Protein AF-A0A6L4A900-F1 (afdb_monomer_lite)

Structure (mmCIF, N/CA/C/O backbone):
data_AF-A0A6L4A900-F1
#
_entry.id   AF-A0A6L4A900-F1
#
loop_
_atom_site.group_PDB
_atom_site.id
_atom_site.type_symbol
_atom_site.label_atom_id
_atom_site.label_alt_id
_atom_site.label_comp_id
_atom_site.label_asym_id
_atom_site.label_entity_id
_atom_site.label_seq_id
_atom_site.pdbx_PDB_ins_code
_atom_site.Cartn_x
_atom_site.Cartn_y
_atom_site.Cartn_z
_atom_site.occupancy
_atom_site.B_iso_or_equiv
_atom_site.auth_seq_id
_atom_site.auth_comp_id
_atom_site.auth_asym_id
_atom_site.auth_atom_id
_atom_site.pdbx_PDB_model_num
ATOM 1 N N . VAL A 1 1 ? -7.642 -9.211 21.412 1.00 86.50 1 VAL A N 1
ATOM 2 C CA . VAL A 1 1 ? -8.930 -9.879 21.714 1.00 86.50 1 VAL A CA 1
ATOM 3 C C . VAL A 1 1 ? -8.752 -11.015 22.707 1.00 86.50 1 VAL A C 1
ATOM 5 O O . VAL A 1 1 ? -9.202 -10.836 23.826 1.00 86.50 1 VAL A O 1
ATOM 8 N N . GLN A 1 2 ? -8.035 -12.098 22.374 1.00 93.69 2 GLN A N 1
ATOM 9 C CA . GLN A 1 2 ? -7.788 -13.218 23.304 1.00 93.69 2 GLN A CA 1
ATOM 10 C C . GLN A 1 2 ? -7.259 -12.772 24.680 1.00 93.69 2 GLN A C 1
ATOM 12 O O . GLN A 1 2 ? -7.803 -13.163 25.703 1.00 93.69 2 GLN A O 1
ATOM 17 N N . GLU A 1 3 ? -6.256 -11.893 24.697 1.00 95.25 3 GLU A N 1
ATOM 18 C CA . GLU A 1 3 ? -5.626 -11.411 25.937 1.00 95.25 3 GLU A CA 1
ATOM 19 C C . GLU A 1 3 ? -6.415 -10.297 26.655 1.00 95.25 3 GLU A C 1
ATOM 21 O O . GLU A 1 3 ? -5.934 -9.728 27.628 1.00 95.25 3 GLU A O 1
ATOM 26 N N . GLY A 1 4 ? -7.583 -9.884 26.143 1.00 93.62 4 GLY A N 1
ATOM 27 C CA . GLY A 1 4 ? -8.359 -8.773 26.718 1.00 93.62 4 GLY A CA 1
ATOM 28 C C . GLY A 1 4 ? -7.678 -7.394 26.666 1.00 93.62 4 GLY A C 1
ATOM 29 O O . GLY A 1 4 ? -8.205 -6.428 27.208 1.00 93.62 4 GLY A O 1
ATOM 30 N N . LEU A 1 5 ? -6.520 -7.273 26.007 1.00 95.50 5 LEU A N 1
ATOM 31 C CA . LEU A 1 5 ? -5.779 -6.016 25.897 1.00 95.50 5 LEU A CA 1
ATOM 32 C C . LEU A 1 5 ? -6.315 -5.135 24.761 1.00 95.50 5 LEU A C 1
ATOM 34 O O . LEU A 1 5 ? -6.411 -5.550 23.599 1.00 95.50 5 LEU A O 1
ATOM 38 N N . LYS A 1 6 ? -6.631 -3.884 25.102 1.00 96.44 6 LYS A N 1
ATOM 39 C CA . LYS A 1 6 ? -7.144 -2.886 24.165 1.00 96.44 6 LYS A CA 1
ATOM 40 C C . LYS A 1 6 ? -6.011 -2.281 23.336 1.00 96.44 6 LYS A C 1
ATOM 42 O O . LYS A 1 6 ? -5.096 -1.662 23.871 1.00 96.44 6 LYS A O 1
ATOM 47 N N . ILE A 1 7 ? -6.129 -2.406 22.017 1.00 97.38 7 ILE A N 1
ATOM 48 C CA . ILE A 1 7 ? -5.265 -1.756 21.024 1.00 97.38 7 ILE A CA 1
ATOM 49 C C . ILE A 1 7 ? -6.132 -1.095 19.955 1.00 97.38 7 ILE A C 1
ATOM 51 O O . ILE A 1 7 ? -7.256 -1.533 19.711 1.00 97.38 7 ILE A O 1
ATOM 55 N N . THR A 1 8 ? -5.600 -0.065 19.304 1.00 98.25 8 THR A N 1
ATOM 56 C CA . THR A 1 8 ? -6.218 0.561 18.130 1.00 98.25 8 THR A CA 1
ATOM 57 C C . THR A 1 8 ? -5.264 0.395 16.956 1.00 98.25 8 THR A C 1
ATOM 59 O O . THR A 1 8 ? -4.148 0.908 16.995 1.00 98.25 8 THR A O 1
ATOM 62 N N . VAL A 1 9 ? -5.690 -0.343 15.933 1.00 98.25 9 VAL A N 1
ATOM 63 C CA . VAL A 1 9 ? -4.916 -0.590 14.712 1.00 98.25 9 VAL A CA 1
ATOM 64 C C . VAL A 1 9 ? -5.456 0.296 13.600 1.00 98.25 9 VAL A C 1
ATOM 66 O O . VAL A 1 9 ? -6.668 0.398 13.419 1.00 98.25 9 VAL A O 1
ATOM 69 N N . ILE A 1 10 ? -4.557 0.922 12.846 1.00 98.38 10 ILE A N 1
ATOM 70 C CA . ILE A 1 10 ? -4.905 1.694 11.654 1.00 98.38 10 ILE A CA 1
ATOM 71 C C . ILE A 1 10 ? -4.413 0.914 10.442 1.00 98.38 10 ILE A C 1
ATOM 73 O O . ILE A 1 10 ? -3.216 0.655 10.313 1.00 98.38 10 ILE A O 1
ATOM 77 N N . VAL A 1 11 ? -5.337 0.532 9.567 1.00 97.81 11 VAL A N 1
ATOM 78 C CA . VAL A 1 11 ? -5.036 -0.160 8.314 1.00 97.81 11 VAL A CA 1
ATOM 79 C C . VAL A 1 11 ? -5.147 0.849 7.185 1.00 97.81 11 VAL A C 1
ATOM 81 O O . VAL A 1 11 ? -6.238 1.311 6.874 1.00 97.81 11 VAL A O 1
ATOM 84 N N . MET A 1 12 ? -4.019 1.185 6.567 1.00 96.19 12 MET A N 1
ATOM 85 C CA . MET A 1 12 ? -3.999 2.018 5.366 1.00 96.19 12 MET A CA 1
ATOM 86 C C . MET A 1 12 ? -4.305 1.136 4.153 1.00 96.19 12 MET A C 1
ATOM 88 O O . MET A 1 12 ? -3.439 0.378 3.711 1.00 96.19 12 MET A O 1
ATOM 92 N N . ASN A 1 13 ? -5.526 1.208 3.629 1.00 96.88 13 ASN A N 1
ATOM 93 C CA . ASN A 1 13 ? -5.911 0.467 2.437 1.00 96.88 13 ASN A CA 1
ATOM 94 C C . ASN A 1 13 ? -5.544 1.261 1.179 1.00 96.88 13 ASN A C 1
ATOM 96 O O . ASN A 1 13 ? -6.184 2.250 0.843 1.00 96.88 13 ASN A O 1
ATOM 100 N N . ASN A 1 14 ? -4.497 0.816 0.491 1.00 95.81 14 ASN A N 1
ATOM 101 C CA . ASN A 1 14 ? -4.013 1.380 -0.773 1.00 95.81 14 ASN A CA 1
ATOM 102 C C . ASN A 1 14 ? -4.081 0.364 -1.928 1.00 95.81 14 ASN A C 1
ATOM 104 O O . ASN A 1 14 ? -3.422 0.538 -2.957 1.00 95.81 14 ASN A O 1
ATOM 108 N N . HIS A 1 15 ? -4.843 -0.718 -1.737 1.00 96.69 15 HIS A N 1
ATOM 109 C CA . HIS A 1 15 ? -5.110 -1.757 -2.734 1.00 96.69 15 HIS A CA 1
ATOM 110 C C . HIS A 1 15 ? -3.882 -2.470 -3.316 1.00 96.69 15 HIS A C 1
ATOM 112 O O . HIS A 1 15 ? -3.907 -2.932 -4.460 1.00 96.69 15 HIS A O 1
ATOM 118 N N . GLY A 1 16 ? -2.787 -2.590 -2.565 1.00 95.75 16 GLY A N 1
ATOM 119 C CA . GLY A 1 16 ? -1.670 -3.413 -3.014 1.00 95.75 16 GLY A CA 1
ATOM 120 C C . GLY A 1 16 ? -0.366 -3.217 -2.263 1.00 95.75 16 GLY A C 1
ATOM 121 O O . GLY A 1 16 ? -0.255 -2.511 -1.266 1.00 95.75 16 GLY A O 1
ATOM 122 N N . PHE A 1 17 ? 0.685 -3.806 -2.812 1.00 96.00 17 PHE A N 1
ATOM 123 C CA . PHE A 1 17 ? 2.058 -3.621 -2.371 1.00 96.00 17 PHE A CA 1
ATOM 124 C C . PHE A 1 17 ? 2.639 -2.335 -2.972 1.00 96.00 17 PHE A C 1
ATOM 126 O O . PHE A 1 17 ? 3.633 -2.364 -3.696 1.00 96.00 17 PHE A O 1
ATOM 133 N N . GLN A 1 18 ? 2.021 -1.183 -2.688 1.00 95.69 18 GLN A N 1
ATOM 134 C CA . GLN A 1 18 ? 2.307 0.072 -3.402 1.00 95.69 18 GLN A CA 1
ATOM 135 C C . GLN A 1 18 ? 3.756 0.558 -3.265 1.00 95.69 18 GLN A C 1
ATOM 137 O O . GLN A 1 18 ? 4.300 1.164 -4.187 1.00 95.69 18 GLN A O 1
ATOM 142 N N . ILE A 1 19 ? 4.434 0.236 -2.160 1.00 93.19 19 ILE A N 1
ATOM 143 C CA . ILE A 1 19 ? 5.870 0.519 -2.013 1.00 93.19 19 ILE A CA 1
ATOM 144 C C . ILE A 1 19 ? 6.727 -0.310 -2.983 1.00 93.19 19 ILE A C 1
ATOM 146 O O . ILE A 1 19 ? 7.668 0.212 -3.583 1.00 93.19 19 ILE A O 1
ATOM 150 N N . ILE A 1 20 ? 6.363 -1.576 -3.197 1.00 95.12 20 ILE A N 1
ATOM 151 C CA . ILE A 1 20 ? 7.026 -2.466 -4.155 1.00 95.12 20 ILE A CA 1
ATOM 152 C C . ILE A 1 20 ? 6.667 -2.053 -5.580 1.00 95.12 20 ILE A C 1
ATOM 154 O O . ILE A 1 20 ? 7.552 -1.983 -6.430 1.00 95.12 20 ILE A O 1
ATOM 158 N N . ARG A 1 21 ? 5.406 -1.674 -5.832 1.00 95.75 21 ARG A N 1
ATOM 159 C CA . ARG A 1 21 ? 4.979 -1.097 -7.112 1.00 95.75 21 ARG A CA 1
ATOM 160 C C . ARG A 1 21 ? 5.804 0.139 -7.461 1.00 95.75 21 ARG A C 1
ATOM 162 O O . ARG A 1 21 ? 6.313 0.221 -8.572 1.00 95.75 21 ARG A O 1
ATOM 169 N N . ARG A 1 22 ? 5.979 1.083 -6.527 1.00 94.19 22 ARG A N 1
ATOM 170 C CA . ARG A 1 22 ? 6.787 2.296 -6.744 1.00 94.19 22 ARG A CA 1
ATOM 171 C C . ARG A 1 22 ? 8.213 1.950 -7.157 1.00 94.19 22 ARG A C 1
ATOM 173 O O . ARG A 1 22 ? 8.718 2.516 -8.123 1.00 94.19 22 ARG A O 1
ATOM 180 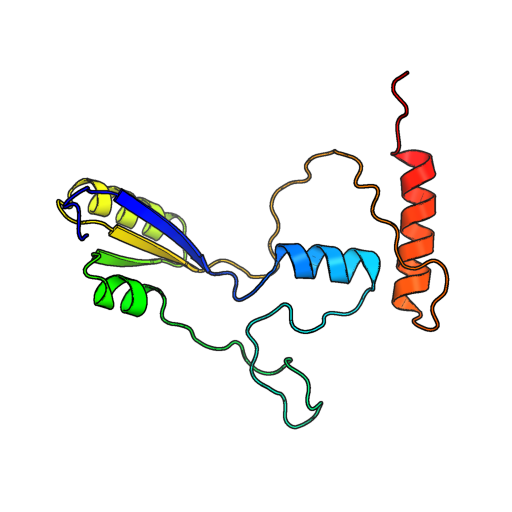N N . LEU A 1 23 ? 8.842 1.017 -6.441 1.00 93.62 23 LEU A N 1
ATOM 181 C CA . LEU A 1 23 ? 10.177 0.535 -6.782 1.00 93.62 23 LEU A CA 1
ATOM 182 C C . LEU A 1 23 ? 10.193 -0.095 -8.178 1.00 93.62 23 LEU A C 1
ATOM 184 O O . LEU A 1 23 ? 11.016 0.274 -9.006 1.00 93.62 23 LEU A O 1
ATOM 188 N N . GLN A 1 24 ? 9.269 -1.009 -8.463 1.00 94.75 24 GLN A N 1
ATOM 189 C CA . GLN A 1 24 ? 9.201 -1.708 -9.742 1.00 94.75 24 GLN A CA 1
ATOM 190 C C . GLN A 1 24 ? 8.999 -0.740 -10.913 1.00 94.75 24 GLN A C 1
ATOM 192 O O . GLN A 1 24 ? 9.710 -0.831 -11.911 1.00 94.75 24 GLN A O 1
ATOM 197 N N . MET A 1 25 ? 8.097 0.232 -10.777 1.00 94.19 25 MET A N 1
ATOM 198 C CA . MET A 1 25 ? 7.907 1.274 -11.783 1.00 94.19 25 MET A CA 1
ATOM 199 C C . MET A 1 25 ? 9.177 2.112 -11.966 1.00 94.19 25 MET A C 1
ATOM 201 O O . MET A 1 25 ? 9.546 2.399 -13.096 1.00 94.19 25 MET A O 1
ATOM 205 N N . GLY A 1 26 ? 9.890 2.439 -10.884 1.00 93.19 26 GLY A N 1
ATOM 206 C CA . GLY A 1 26 ? 11.136 3.209 -10.951 1.00 93.19 26 GLY A CA 1
ATOM 207 C C . GLY A 1 26 ? 12.356 2.441 -11.475 1.00 93.19 26 GLY A C 1
ATOM 208 O O . GLY A 1 26 ? 13.339 3.073 -11.851 1.00 93.19 26 GLY A O 1
ATOM 209 N N . ARG A 1 27 ? 12.341 1.098 -11.475 1.00 94.81 27 ARG A N 1
ATOM 210 C CA . ARG A 1 27 ? 13.493 0.270 -11.904 1.00 94.81 27 ARG A CA 1
ATOM 211 C C . ARG A 1 27 ? 13.263 -0.546 -13.161 1.00 94.81 27 ARG A C 1
ATOM 213 O O . ARG A 1 27 ? 14.224 -0.905 -13.825 1.00 94.81 27 ARG A O 1
ATOM 220 N N . VAL A 1 28 ? 12.016 -0.860 -13.472 1.00 94.06 28 VAL A N 1
ATOM 221 C CA . VAL A 1 28 ? 11.638 -1.710 -14.607 1.00 94.06 28 VAL A CA 1
ATOM 222 C C . VAL A 1 28 ? 10.736 -0.944 -15.574 1.00 94.06 28 VAL A C 1
ATOM 224 O O . VAL A 1 28 ? 10.778 -1.197 -16.774 1.00 94.06 28 VAL A O 1
ATOM 227 N N . GLY A 1 29 ? 9.950 0.015 -15.072 1.00 92.31 29 GLY A N 1
ATOM 228 C CA . GLY A 1 29 ? 9.018 0.819 -15.868 1.00 92.31 29 GLY A CA 1
ATOM 229 C C . GLY A 1 29 ? 7.667 0.156 -16.140 1.00 92.31 29 GLY A C 1
ATOM 230 O O . GLY A 1 29 ? 6.782 0.789 -16.707 1.00 92.31 29 GLY A O 1
ATOM 231 N N . VAL A 1 30 ? 7.473 -1.090 -15.701 1.00 89.56 30 VAL A N 1
ATOM 232 C CA . VAL A 1 30 ? 6.223 -1.840 -15.876 1.00 89.56 30 VAL A CA 1
ATOM 233 C C . VAL A 1 30 ? 5.781 -2.483 -14.566 1.00 89.56 30 VAL A C 1
ATOM 235 O O . VAL A 1 30 ? 6.591 -3.060 -13.843 1.00 89.56 30 VAL A O 1
ATOM 238 N N . SER A 1 31 ? 4.482 -2.406 -14.269 1.00 90.31 31 SER A N 1
ATOM 239 C CA . SER A 1 31 ? 3.892 -3.060 -13.097 1.00 90.31 31 SER A CA 1
ATOM 240 C C . SER A 1 31 ? 3.673 -4.552 -13.367 1.00 90.31 31 SER A C 1
ATOM 242 O O . SER A 1 31 ? 3.337 -4.960 -14.485 1.00 90.31 31 SER A O 1
ATOM 244 N N . PHE A 1 32 ? 3.840 -5.382 -12.338 1.00 91.25 32 PHE A N 1
ATOM 245 C CA . PHE A 1 32 ? 3.502 -6.801 -12.372 1.00 91.25 32 PHE A CA 1
ATOM 246 C C . PHE A 1 32 ? 3.081 -7.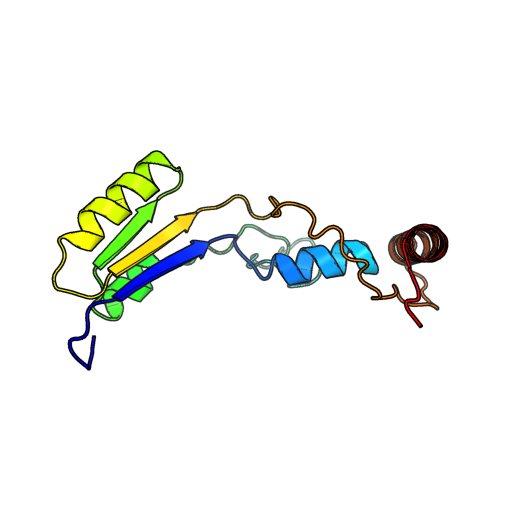290 -10.986 1.00 91.25 32 PHE A C 1
ATOM 248 O O . PHE A 1 32 ? 3.914 -7.405 -10.090 1.00 91.25 32 PHE A O 1
ATOM 255 N N . GLY A 1 33 ? 1.789 -7.590 -10.825 1.00 94.12 33 GLY A N 1
ATOM 256 C CA . GLY A 1 33 ? 1.256 -8.313 -9.663 1.00 94.12 33 GLY A CA 1
ATOM 257 C C . GLY A 1 33 ? 1.345 -7.591 -8.315 1.00 94.12 33 GLY A C 1
ATOM 258 O O . GLY A 1 33 ? 1.104 -8.215 -7.289 1.00 94.12 33 GLY A O 1
ATOM 259 N N . ASN A 1 34 ? 1.681 -6.299 -8.296 1.00 96.38 34 ASN A N 1
ATOM 260 C CA . ASN A 1 34 ? 1.831 -5.529 -7.056 1.00 96.38 34 ASN A CA 1
ATOM 261 C C . ASN A 1 34 ? 0.540 -4.850 -6.586 1.00 96.38 34 ASN A C 1
ATOM 263 O O . ASN A 1 34 ? 0.528 -4.222 -5.534 1.00 96.38 34 ASN A O 1
ATOM 267 N N . GLU A 1 35 ? -0.538 -4.956 -7.352 1.00 96.50 35 GLU A N 1
ATOM 268 C CA . GLU A 1 35 ? -1.830 -4.350 -7.045 1.00 96.50 35 GLU A CA 1
ATOM 269 C C . GLU A 1 35 ? -2.870 -5.463 -6.926 1.00 96.50 35 GLU A C 1
ATOM 271 O O . GLU A 1 35 ? -2.832 -6.434 -7.685 1.00 96.50 35 GLU A O 1
ATOM 276 N N . PHE A 1 36 ? -3.791 -5.337 -5.971 1.00 96.75 36 PHE A N 1
ATOM 277 C CA . PHE A 1 36 ? -4.859 -6.306 -5.735 1.00 96.75 36 PHE A CA 1
ATOM 278 C C . PHE A 1 36 ? -5.942 -6.136 -6.793 1.00 96.75 36 PHE A C 1
ATOM 280 O O . PHE A 1 36 ? -7.022 -5.625 -6.526 1.00 96.75 36 PHE A O 1
ATOM 287 N N . ARG A 1 37 ? -5.622 -6.512 -8.028 1.00 96.75 37 ARG A N 1
ATOM 288 C CA . ARG A 1 37 ? -6.492 -6.357 -9.189 1.00 96.75 37 ARG A CA 1
ATOM 289 C C . ARG A 1 37 ? -6.980 -7.709 -9.671 1.00 96.75 37 ARG A C 1
ATOM 291 O O . ARG A 1 37 ? -6.252 -8.703 -9.640 1.00 96.75 37 ARG A O 1
ATOM 298 N N . ALA A 1 38 ? -8.216 -7.729 -10.143 1.00 97.00 38 ALA A N 1
ATOM 299 C CA . ALA A 1 38 ? -8.782 -8.872 -10.824 1.00 97.00 38 ALA A CA 1
ATOM 300 C C . ALA A 1 38 ? -8.004 -9.172 -12.115 1.00 97.00 38 ALA A C 1
ATOM 302 O O . ALA A 1 38 ? -7.323 -8.318 -12.697 1.00 97.00 38 ALA A O 1
ATOM 303 N N . ARG A 1 39 ? -8.120 -10.416 -12.576 1.00 96.94 39 ARG A N 1
ATOM 304 C CA . ARG A 1 39 ? -7.601 -10.820 -13.879 1.00 96.94 39 ARG A CA 1
ATOM 305 C C . ARG A 1 39 ? -8.425 -10.148 -14.978 1.00 96.94 39 ARG A C 1
ATOM 307 O O . ARG A 1 39 ? -9.647 -10.194 -14.941 1.00 96.94 39 ARG A O 1
ATOM 314 N N . SER A 1 40 ? -7.747 -9.523 -15.932 1.00 96.19 40 SER A N 1
ATOM 315 C CA . SER A 1 40 ? -8.350 -8.997 -17.154 1.00 96.19 40 SER A CA 1
ATOM 316 C C . SER A 1 40 ? -8.443 -10.112 -18.189 1.00 96.19 40 SER A C 1
ATOM 318 O O . SER A 1 40 ? -7.423 -10.725 -18.508 1.00 96.19 40 SER A O 1
ATOM 320 N N . ASP A 1 41 ? -9.627 -10.347 -18.750 1.00 96.19 41 ASP A N 1
ATOM 321 C CA . ASP A 1 41 ? -9.814 -11.335 -19.821 1.00 96.19 41 ASP A CA 1
ATOM 322 C C . ASP A 1 41 ? -9.086 -10.931 -21.112 1.00 96.19 41 ASP A C 1
ATOM 324 O O . ASP A 1 41 ? -8.606 -11.785 -21.853 1.00 96.19 41 ASP A O 1
ATOM 328 N N . ALA A 1 42 ? -8.943 -9.625 -21.361 1.00 95.62 42 ALA A N 1
ATOM 329 C CA . ALA A 1 42 ? -8.304 -9.105 -22.568 1.00 95.62 42 ALA A CA 1
ATOM 330 C C . ALA A 1 42 ? -6.780 -9.298 -22.566 1.00 95.62 42 ALA A C 1
ATOM 332 O O . ALA A 1 42 ? -6.189 -9.570 -23.608 1.00 95.62 42 ALA A O 1
ATOM 333 N N . THR A 1 43 ? -6.133 -9.140 -21.406 1.00 93.44 43 THR A N 1
ATOM 334 C CA . THR A 1 43 ? -4.664 -9.216 -21.298 1.00 93.44 43 THR A CA 1
ATOM 335 C C . THR A 1 43 ? -4.179 -10.488 -20.608 1.00 93.44 43 THR A C 1
ATOM 337 O O . THR A 1 43 ? -2.992 -10.799 -20.669 1.00 93.44 43 THR A O 1
ATOM 340 N N . ASN A 1 44 ? -5.069 -11.228 -19.939 1.00 94.94 44 ASN A N 1
ATOM 341 C CA . ASN A 1 44 ? -4.740 -12.316 -19.017 1.00 94.94 44 ASN A CA 1
ATOM 342 C C . ASN A 1 44 ? -3.738 -11.895 -17.914 1.00 94.94 44 ASN A C 1
ATOM 344 O O . ASN A 1 44 ? -2.982 -12.713 -17.381 1.00 94.94 44 ASN A O 1
ATOM 348 N N . ARG A 1 45 ? -3.722 -10.605 -17.553 1.00 94.44 45 ARG A N 1
ATOM 349 C CA . ARG A 1 45 ? -2.891 -10.035 -16.479 1.00 94.44 45 ARG A CA 1
ATOM 350 C C . ARG A 1 45 ? -3.761 -9.531 -15.329 1.00 94.44 45 ARG A C 1
ATOM 352 O O . ARG A 1 45 ? -4.965 -9.342 -15.484 1.00 94.44 45 ARG A O 1
ATOM 359 N N . LEU A 1 46 ? -3.146 -9.310 -14.167 1.00 95.75 46 LEU A N 1
ATOM 360 C CA . LEU A 1 46 ? -3.790 -8.723 -12.981 1.00 95.75 46 LEU A CA 1
ATOM 361 C C . LEU A 1 46 ? -3.896 -7.196 -13.133 1.00 95.75 46 LEU A C 1
ATOM 363 O O . LEU A 1 46 ? -3.222 -6.435 -12.445 1.00 95.75 46 LEU A O 1
ATOM 367 N N . GLU A 1 47 ? -4.687 -6.766 -14.111 1.00 94.00 47 GLU A N 1
ATOM 368 C CA . GLU A 1 47 ? -4.847 -5.363 -14.521 1.00 94.00 47 GLU A CA 1
ATOM 369 C C . GLU A 1 47 ? -6.328 -4.952 -14.614 1.00 94.00 47 GLU A C 1
ATOM 371 O O . GLU A 1 47 ? -6.630 -3.850 -15.061 1.00 94.00 47 GLU A O 1
ATOM 376 N N . GLY A 1 48 ? -7.258 -5.819 -14.191 1.00 95.25 48 GLY A N 1
ATOM 377 C CA . GLY A 1 48 ? -8.696 -5.527 -14.131 1.00 95.25 48 GLY A CA 1
ATOM 378 C C . GLY A 1 48 ? -9.060 -4.563 -12.999 1.00 95.25 48 GLY A C 1
ATOM 379 O O . GLY A 1 48 ? -8.215 -3.818 -12.512 1.00 95.25 48 GLY A O 1
ATOM 380 N N . GLU A 1 49 ? -10.311 -4.564 -12.551 1.00 96.25 49 GLU A N 1
ATOM 381 C CA . GLU A 1 49 ? -10.736 -3.741 -11.408 1.00 96.25 49 GLU A CA 1
ATOM 382 C C . GLU A 1 49 ? -10.030 -4.141 -10.106 1.00 96.25 49 GLU A C 1
ATOM 384 O O . GLU A 1 49 ? -9.559 -5.274 -9.961 1.00 96.25 49 GLU A O 1
ATOM 389 N N . TYR A 1 50 ? -9.961 -3.221 -9.144 1.00 96.31 50 TYR A N 1
ATOM 390 C CA . TYR A 1 50 ? -9.474 -3.555 -7.808 1.00 96.31 50 TYR A CA 1
ATOM 391 C C . TYR A 1 50 ? -10.401 -4.564 -7.124 1.00 96.31 50 TYR A C 1
ATOM 393 O O . TYR A 1 50 ? -11.627 -4.463 -7.172 1.00 96.31 50 TYR A O 1
ATOM 401 N N . VAL A 1 51 ? -9.796 -5.552 -6.473 1.00 96.44 51 VAL A N 1
ATOM 402 C CA . VAL A 1 51 ? -10.499 -6.525 -5.647 1.00 96.44 51 VAL A CA 1
ATOM 403 C C . VAL A 1 51 ? -10.955 -5.817 -4.381 1.00 96.44 51 VAL A C 1
ATOM 405 O O . VAL A 1 51 ? -10.141 -5.305 -3.616 1.00 96.44 51 VAL A O 1
ATOM 408 N N . ASN A 1 52 ? -12.263 -5.820 -4.143 1.00 93.44 52 ASN A N 1
ATOM 409 C CA . ASN A 1 52 ? -12.826 -5.234 -2.939 1.00 93.44 52 ASN A CA 1
ATOM 410 C C . ASN A 1 52 ? -12.639 -6.187 -1.747 1.00 93.44 52 ASN A C 1
ATOM 412 O O . ASN A 1 52 ? -13.310 -7.217 -1.658 1.00 93.44 52 ASN A O 1
ATOM 416 N N . ILE A 1 53 ? -11.709 -5.852 -0.852 1.00 95.88 53 ILE A N 1
ATOM 417 C CA . ILE A 1 53 ? -11.448 -6.595 0.384 1.00 95.88 53 ILE A CA 1
ATOM 418 C C . ILE A 1 53 ? -12.014 -5.793 1.554 1.00 95.88 53 ILE A C 1
ATOM 420 O O . ILE A 1 53 ? -11.530 -4.709 1.871 1.00 95.88 53 ILE A O 1
ATOM 424 N N . ASP A 1 54 ? -13.012 -6.353 2.235 1.00 97.00 54 ASP A N 1
ATOM 425 C CA . ASP A 1 54 ? -13.617 -5.720 3.407 1.00 97.00 54 ASP A CA 1
ATOM 426 C C . ASP A 1 54 ? -12.791 -6.018 4.671 1.00 97.00 54 ASP A C 1
ATOM 428 O O . ASP A 1 54 ? -13.063 -6.942 5.444 1.00 97.00 54 ASP A O 1
ATOM 432 N N . PHE A 1 55 ? -11.722 -5.243 4.865 1.00 98.12 55 PHE A N 1
ATOM 433 C CA . PHE A 1 55 ? -10.851 -5.368 6.037 1.00 98.12 55 PHE A CA 1
ATOM 434 C C . PHE A 1 55 ? -11.574 -5.062 7.355 1.00 98.12 55 PHE A C 1
ATOM 436 O O . PHE A 1 55 ? -11.208 -5.618 8.391 1.00 98.12 55 PHE A O 1
ATOM 443 N N . ALA A 1 56 ? -12.606 -4.218 7.322 1.00 98.12 56 ALA A N 1
ATOM 444 C CA . ALA A 1 56 ? -13.422 -3.897 8.485 1.00 98.12 56 ALA A CA 1
ATOM 445 C C . ALA A 1 56 ? -14.220 -5.121 8.947 1.00 98.12 56 ALA A C 1
ATOM 447 O O . ALA A 1 56 ? -14.163 -5.466 10.126 1.00 98.12 56 ALA A O 1
ATOM 448 N N . LYS A 1 57 ? -14.870 -5.844 8.027 1.00 98.38 57 LYS A N 1
ATOM 449 C CA . LYS A 1 57 ? -15.539 -7.114 8.356 1.00 98.38 57 LYS A CA 1
ATOM 450 C C . LYS A 1 57 ? -14.568 -8.195 8.807 1.00 98.38 57 LYS A C 1
ATOM 452 O O . LYS A 1 57 ? -14.888 -8.958 9.716 1.00 98.38 57 LYS A O 1
ATOM 457 N N . ASN A 1 58 ? -13.370 -8.255 8.225 1.00 98.06 58 ASN A N 1
ATOM 458 C CA . ASN A 1 58 ? -12.340 -9.176 8.709 1.00 98.06 58 ASN A CA 1
ATOM 459 C C . ASN A 1 58 ? -11.976 -8.869 10.171 1.00 98.06 58 ASN A C 1
ATOM 461 O O . ASN A 1 58 ? -11.924 -9.784 10.992 1.00 98.06 58 ASN A 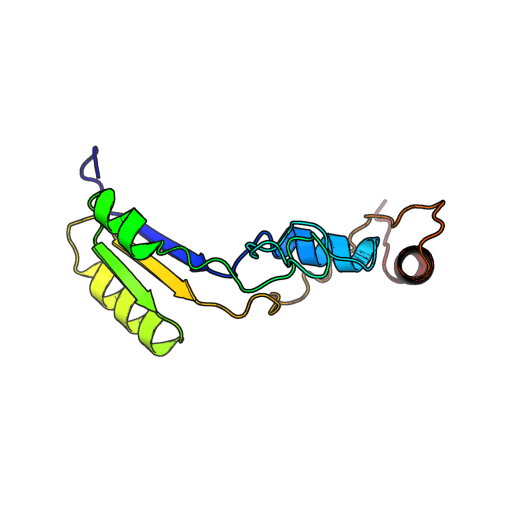O 1
ATOM 465 N N . ALA A 1 59 ? -11.790 -7.594 10.520 1.00 97.62 59 ALA A N 1
ATOM 466 C CA . ALA A 1 59 ? -11.531 -7.174 11.894 1.00 97.62 59 ALA A CA 1
ATOM 467 C C . ALA A 1 59 ? -12.709 -7.468 12.839 1.00 97.62 59 ALA A C 1
ATOM 469 O O . ALA A 1 59 ? -12.498 -7.960 13.949 1.00 97.62 59 ALA A O 1
ATOM 470 N N . GLU A 1 60 ? -13.940 -7.223 12.386 1.00 97.88 60 GLU A N 1
ATOM 471 C CA . GLU A 1 60 ? -15.163 -7.540 13.129 1.00 97.88 60 GLU A CA 1
ATOM 472 C C . GLU A 1 60 ? -15.261 -9.034 13.438 1.00 97.88 60 GLU A C 1
ATOM 474 O O . GLU A 1 60 ? -15.514 -9.416 14.579 1.00 97.88 60 GLU A O 1
ATOM 479 N N . SER A 1 61 ? -14.966 -9.891 12.455 1.00 97.88 61 SER A N 1
ATOM 480 C CA . SER A 1 61 ? -14.970 -11.347 12.639 1.00 97.88 61 SE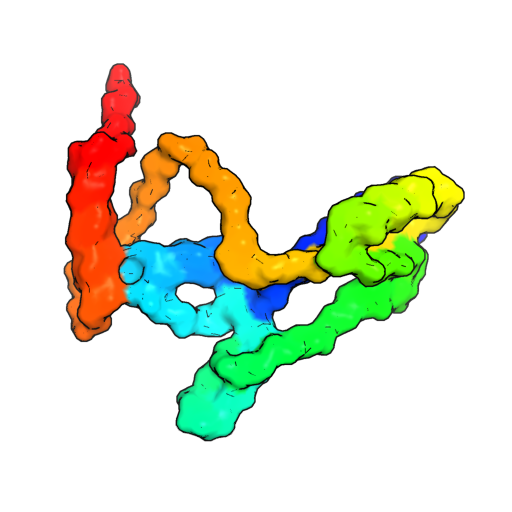R A CA 1
ATOM 481 C C . SER A 1 61 ? -13.972 -11.826 13.701 1.00 97.88 61 SER A C 1
ATOM 483 O O . SER A 1 61 ? -14.177 -12.867 14.321 1.00 97.88 61 SER A O 1
ATOM 485 N N . MET A 1 62 ? -12.910 -11.049 13.947 1.00 96.31 62 MET A N 1
ATOM 486 C CA . MET A 1 62 ? -11.920 -11.308 14.995 1.00 96.31 62 MET A CA 1
ATOM 487 C C . MET A 1 62 ? -12.317 -10.719 16.358 1.00 96.31 62 MET A C 1
ATOM 489 O O . MET A 1 62 ? -11.560 -10.867 17.317 1.00 96.31 62 MET A O 1
ATOM 493 N N . GLY A 1 63 ? -13.475 -10.059 16.464 1.00 96.25 63 GLY A N 1
ATOM 494 C CA . GLY A 1 63 ? -13.988 -9.445 17.691 1.00 96.25 63 GLY A CA 1
ATOM 495 C C . GLY A 1 63 ? -13.459 -8.036 17.968 1.00 96.25 63 GLY A C 1
ATOM 496 O O . GLY A 1 63 ? -13.450 -7.610 19.121 1.00 96.25 63 GLY A O 1
ATOM 497 N N . ALA A 1 64 ? -12.961 -7.325 16.951 1.00 97.88 64 ALA A N 1
ATOM 498 C CA . ALA A 1 64 ? -12.602 -5.913 17.073 1.00 97.88 64 ALA A CA 1
ATOM 499 C C . ALA A 1 64 ? -13.757 -5.009 16.626 1.00 97.88 64 ALA A C 1
ATOM 501 O O . ALA A 1 64 ? -14.532 -5.380 15.749 1.00 97.88 64 ALA A O 1
ATOM 502 N N . LYS A 1 65 ? -13.834 -3.787 17.164 1.00 98.19 65 LYS A N 1
ATOM 503 C CA . LYS A 1 65 ? -14.745 -2.762 16.641 1.00 98.19 65 LYS A CA 1
ATOM 504 C C . LYS A 1 65 ? -14.159 -2.138 15.366 1.00 98.19 65 LYS A C 1
ATOM 506 O O . LYS A 1 65 ? -13.048 -1.599 15.443 1.00 98.19 65 LYS A O 1
ATOM 511 N N . PRO A 1 66 ? -14.851 -2.202 14.215 1.00 98.50 66 PRO A N 1
ATOM 512 C CA . PRO A 1 66 ? -14.334 -1.656 12.970 1.00 98.50 66 PRO A CA 1
ATOM 513 C C . PRO A 1 66 ? -14.846 -0.236 12.681 1.00 98.50 66 PRO A C 1
ATOM 515 O O . PRO A 1 66 ? -15.962 0.129 13.046 1.00 98.50 66 PRO A O 1
ATOM 518 N N . TRP A 1 67 ? -14.057 0.526 11.926 1.00 98.69 67 TRP A N 1
ATOM 519 C CA . TRP A 1 67 ? -14.490 1.723 11.202 1.00 98.69 67 TRP A CA 1
ATOM 520 C C . TRP A 1 67 ? -13.941 1.677 9.779 1.00 98.69 67 TRP A C 1
ATOM 522 O O . TRP A 1 67 ? -12.818 1.221 9.567 1.00 98.69 67 TRP A O 1
ATOM 532 N N . ASN A 1 68 ? -14.706 2.217 8.832 1.00 98.38 68 ASN A N 1
ATOM 533 C CA . ASN A 1 68 ? -14.234 2.553 7.492 1.00 98.38 68 ASN A CA 1
ATOM 534 C C . ASN A 1 68 ? -14.264 4.073 7.344 1.00 98.38 68 ASN A C 1
ATOM 536 O O . ASN A 1 68 ? -15.301 4.691 7.586 1.00 98.38 68 ASN A O 1
ATOM 540 N N . VAL A 1 69 ? -13.139 4.669 6.960 1.00 98.44 69 VAL A N 1
ATOM 541 C CA . VAL A 1 69 ? -13.012 6.114 6.747 1.00 98.44 69 VAL A CA 1
ATOM 542 C C . VAL A 1 69 ? -12.243 6.382 5.457 1.00 98.44 69 VAL A C 1
ATOM 544 O O . VAL A 1 69 ? -11.349 5.622 5.092 1.00 98.44 69 VAL A O 1
ATOM 547 N N . SER A 1 70 ? -12.578 7.471 4.771 1.00 97.19 70 SER A N 1
ATOM 548 C CA . SER A 1 70 ? -11.968 7.851 3.486 1.00 97.19 70 SER A CA 1
ATOM 549 C C . SER A 1 70 ? -11.438 9.284 3.469 1.00 97.19 70 SER A C 1
ATOM 551 O O . SER A 1 70 ? -11.043 9.790 2.422 1.00 97.19 70 SER A O 1
ATOM 553 N N . ASP A 1 71 ? -11.458 9.967 4.615 1.00 97.12 71 ASP A N 1
ATOM 554 C CA . ASP A 1 71 ? -11.021 11.353 4.729 1.00 97.12 71 ASP A CA 1
ATOM 555 C C . ASP A 1 71 ? -10.449 11.675 6.130 1.00 97.12 71 ASP A C 1
ATOM 557 O O . ASP A 1 71 ? -10.648 10.915 7.089 1.00 97.12 71 ASP A O 1
ATOM 561 N N . PRO A 1 72 ? -9.716 12.799 6.274 1.00 97.06 72 PRO A N 1
ATOM 562 C CA . PRO A 1 72 ? -9.105 13.184 7.547 1.00 97.06 72 PRO A CA 1
ATOM 563 C C . PRO A 1 72 ? -10.100 13.479 8.677 1.00 97.06 72 PRO A C 1
ATOM 565 O O . PRO A 1 72 ? -9.762 13.281 9.848 1.00 97.06 72 PRO A O 1
ATOM 568 N N . ALA A 1 73 ? -11.307 13.960 8.362 1.00 98.38 73 ALA A N 1
ATOM 569 C CA . ALA A 1 73 ? -12.316 14.274 9.370 1.00 98.38 73 ALA A CA 1
ATOM 570 C C . ALA A 1 73 ? -12.884 12.981 9.972 1.00 98.38 73 ALA A C 1
ATOM 572 O O . ALA A 1 73 ? -12.901 12.830 11.195 1.00 98.38 73 ALA A O 1
ATOM 573 N N . GLY A 1 74 ? -13.225 12.009 9.123 1.00 98.31 74 GLY A N 1
ATOM 574 C CA . GLY A 1 74 ? -13.635 10.668 9.519 1.00 98.31 74 GLY A CA 1
ATOM 575 C C . GLY A 1 74 ? -12.554 9.952 10.323 1.00 98.31 74 GLY A C 1
ATOM 576 O O . GLY A 1 74 ? -12.852 9.392 11.376 1.00 98.31 74 GLY A O 1
ATOM 577 N N . LEU A 1 75 ? -11.283 10.033 9.908 1.00 98.25 75 LEU A N 1
ATOM 578 C CA . LEU A 1 75 ? -10.173 9.476 10.690 1.00 98.25 75 LEU A CA 1
ATOM 579 C C . LEU A 1 75 ? -10.066 10.127 12.077 1.00 98.25 75 LEU A C 1
ATOM 581 O O . LEU A 1 75 ? -9.892 9.428 13.076 1.00 98.25 75 LEU A O 1
ATOM 585 N N . THR A 1 76 ? -10.200 11.452 12.157 1.00 98.56 76 THR A N 1
ATOM 586 C CA . THR A 1 76 ? -10.166 12.182 13.434 1.00 98.56 76 THR A CA 1
ATOM 587 C C . THR A 1 76 ? -11.298 11.733 14.359 1.00 98.56 76 THR A C 1
ATOM 589 O O . THR A 1 76 ? -11.058 11.468 15.540 1.00 98.56 76 THR A O 1
ATOM 592 N N . GLN A 1 77 ? -12.512 11.588 13.825 1.00 98.75 77 GLN A N 1
ATOM 593 C CA . GLN A 1 77 ? -13.670 11.104 14.573 1.00 98.75 77 GLN A CA 1
ATOM 594 C C . GLN A 1 77 ? -13.482 9.653 15.038 1.00 98.75 77 GLN A C 1
ATOM 596 O O . GLN A 1 77 ? -13.626 9.370 16.226 1.00 98.75 77 GLN A O 1
ATOM 601 N N . ALA A 1 78 ? -13.094 8.746 14.139 1.00 98.62 78 ALA A N 1
ATOM 602 C CA . ALA A 1 78 ? -12.888 7.336 14.462 1.00 98.62 78 ALA A CA 1
ATOM 603 C C . ALA A 1 78 ? -11.806 7.149 15.537 1.00 98.62 78 ALA A C 1
ATOM 605 O O . ALA A 1 78 ? -11.961 6.334 16.443 1.00 98.62 78 ALA A O 1
ATOM 606 N N . LEU A 1 79 ? -10.730 7.945 15.501 1.00 98.62 79 LEU A N 1
ATOM 607 C CA . LEU A 1 79 ? -9.706 7.947 16.549 1.00 98.62 79 LEU A CA 1
ATOM 608 C C . LEU A 1 79 ? -10.249 8.425 17.901 1.00 98.62 79 LEU A C 1
ATOM 610 O O . LEU A 1 79 ? -9.837 7.898 18.936 1.00 98.62 79 LEU A O 1
ATOM 614 N N . ALA A 1 80 ? -11.141 9.418 17.914 1.00 98.62 80 ALA A N 1
ATOM 615 C CA . ALA A 1 80 ? -11.778 9.891 19.140 1.00 98.62 80 ALA A CA 1
ATOM 616 C C . ALA A 1 80 ? -12.717 8.828 19.732 1.00 98.62 80 ALA A C 1
ATOM 618 O O . ALA A 1 80 ? -12.640 8.548 20.929 1.00 98.62 80 ALA A O 1
ATOM 619 N N . GLU A 1 81 ? -13.536 8.184 18.900 1.00 98.62 81 GLU A N 1
ATOM 620 C CA . GLU A 1 81 ? -14.443 7.106 19.311 1.00 98.62 81 GLU A CA 1
ATOM 621 C C . GLU A 1 81 ? -13.673 5.868 19.792 1.00 98.62 81 GLU A C 1
ATOM 623 O O . GLU A 1 81 ? -13.929 5.364 20.884 1.00 98.62 81 GLU A O 1
ATOM 628 N N . ALA A 1 82 ? -12.640 5.439 19.061 1.00 98.31 82 ALA A N 1
ATOM 629 C CA . ALA A 1 82 ? -11.801 4.298 19.431 1.00 98.31 82 ALA A CA 1
ATOM 630 C C . ALA A 1 82 ? -11.057 4.487 20.768 1.00 98.31 82 ALA A C 1
ATOM 632 O O . ALA A 1 82 ? -10.608 3.514 21.380 1.00 98.31 82 ALA A O 1
ATOM 633 N N . ARG A 1 83 ? -10.885 5.726 21.254 1.00 98.00 83 ARG A N 1
ATOM 634 C CA . ARG A 1 83 ? -10.337 5.989 22.599 1.00 98.00 83 ARG A CA 1
ATOM 635 C C . ARG A 1 83 ? -11.329 5.672 23.717 1.00 98.00 83 ARG A C 1
ATOM 637 O O . ARG A 1 83 ? -10.866 5.329 24.798 1.00 98.00 83 ARG A O 1
ATOM 644 N N . GLN A 1 84 ? -12.630 5.772 23.453 1.00 98.06 84 GLN A N 1
ATOM 645 C CA . GLN A 1 84 ? -13.696 5.500 24.425 1.00 98.06 84 GLN A CA 1
ATOM 646 C C . GLN A 1 84 ? -14.079 4.017 24.490 1.00 98.06 84 GLN A C 1
ATOM 648 O O . GLN A 1 84 ? -14.745 3.587 25.427 1.00 98.06 84 GLN A O 1
ATOM 653 N N . GLU A 1 85 ? -13.648 3.225 23.510 1.00 97.75 85 GLU A N 1
ATOM 654 C CA . GLU A 1 85 ? -13.897 1.789 23.495 1.00 97.75 85 GLU A CA 1
ATOM 655 C C . GLU A 1 85 ? -13.072 1.019 24.521 1.00 97.75 85 GLU A C 1
ATOM 657 O O . GLU A 1 85 ? -11.886 1.280 24.747 1.00 97.75 85 GLU A O 1
ATOM 662 N N . THR A 1 86 ? -13.701 -0.022 25.057 1.00 95.94 86 THR A N 1
ATOM 663 C CA . THR A 1 86 ? -13.077 -0.994 25.959 1.00 95.94 86 THR A CA 1
ATOM 664 C C . THR A 1 86 ? -12.466 -2.182 25.211 1.00 95.94 86 THR A C 1
ATOM 666 O O . THR A 1 86 ? -11.550 -2.820 25.725 1.00 95.94 86 THR A O 1
ATOM 669 N N . GLN A 1 87 ? -12.925 -2.462 23.987 1.00 96.19 87 GLN A N 1
ATOM 670 C CA . GLN A 1 87 ? -12.425 -3.542 23.130 1.00 96.19 87 GLN A CA 1
ATOM 671 C C . GLN A 1 87 ? -11.382 -3.060 22.106 1.00 96.19 87 GLN A C 1
ATOM 673 O O . GLN A 1 87 ? -11.240 -1.864 21.840 1.00 96.19 87 GLN A O 1
ATOM 678 N N . SER A 1 88 ? -10.631 -3.998 21.512 1.00 98.00 88 SER A N 1
ATOM 679 C CA . SER A 1 88 ? -9.692 -3.679 20.429 1.00 98.00 88 SER A CA 1
ATOM 680 C C . SER A 1 88 ? -10.430 -3.080 19.222 1.00 98.00 88 SER A C 1
ATOM 682 O O . SER A 1 88 ? -11.551 -3.469 18.908 1.00 98.00 88 SER A O 1
ATOM 684 N N . CYS A 1 89 ? -9.790 -2.136 18.542 1.00 98.56 89 CYS A N 1
ATOM 685 C CA . CYS A 1 89 ? -10.371 -1.341 17.463 1.00 98.56 89 CYS A CA 1
ATOM 686 C C . CYS A 1 89 ? -9.538 -1.474 16.187 1.00 98.56 89 CYS A C 1
ATOM 688 O O . CYS A 1 89 ? -8.306 -1.491 16.263 1.00 98.56 89 CYS A O 1
ATOM 690 N N . VAL A 1 90 ? -10.192 -1.480 15.028 1.00 98.75 90 VAL A N 1
ATOM 691 C CA . VAL A 1 90 ? -9.530 -1.389 13.721 1.00 98.75 90 VAL A CA 1
ATOM 692 C C . VAL A 1 90 ? -10.169 -0.272 12.911 1.00 98.75 90 VAL A C 1
ATOM 694 O O . VAL A 1 90 ? -11.366 -0.291 12.649 1.00 98.75 90 VAL A O 1
ATOM 697 N N . ILE A 1 91 ? -9.364 0.703 12.504 1.00 98.81 91 ILE A N 1
ATOM 698 C CA . ILE A 1 91 ? -9.784 1.796 11.630 1.00 98.81 91 ILE A CA 1
ATOM 699 C C . ILE A 1 91 ? -9.160 1.536 10.263 1.00 98.81 91 ILE A C 1
ATOM 701 O O . ILE A 1 91 ? -7.940 1.611 10.110 1.00 98.81 91 ILE A O 1
ATOM 705 N N . VAL A 1 92 ? -9.991 1.206 9.282 1.00 98.69 92 VAL A N 1
ATOM 706 C CA . VAL A 1 92 ? -9.576 1.042 7.890 1.00 98.69 92 VAL A CA 1
ATOM 707 C C . VAL A 1 92 ? -9.679 2.400 7.211 1.00 98.69 92 VAL A C 1
ATOM 709 O O . VAL A 1 92 ? -10.756 2.992 7.140 1.00 98.69 92 VAL A O 1
ATOM 712 N N . VAL A 1 93 ? -8.538 2.905 6.754 1.00 98.19 93 VAL A N 1
ATOM 713 C CA . VAL A 1 93 ? -8.406 4.195 6.083 1.00 98.19 93 VAL A CA 1
ATOM 714 C C . VAL A 1 93 ? -8.166 3.932 4.611 1.00 98.19 93 VAL A C 1
ATOM 716 O O . VAL A 1 93 ? -7.093 3.472 4.221 1.00 98.19 93 VAL A O 1
ATOM 719 N N . GLU A 1 94 ? -9.169 4.227 3.802 1.00 96.75 94 GLU A N 1
ATOM 720 C CA . GLU A 1 94 ? -9.041 4.216 2.355 1.00 96.75 94 GLU A CA 1
ATOM 721 C C . GLU A 1 94 ? -8.127 5.367 1.925 1.00 96.75 94 GLU A C 1
ATOM 723 O O . GLU A 1 94 ? -8.369 6.528 2.270 1.00 96.75 94 GLU A O 1
ATOM 728 N N . ILE A 1 95 ? -7.060 5.051 1.191 1.00 95.19 95 ILE A N 1
ATOM 729 C CA . ILE A 1 95 ? -6.112 6.043 0.683 1.00 95.19 95 ILE A CA 1
ATOM 730 C C . ILE A 1 95 ? -5.853 5.847 -0.806 1.00 95.19 95 ILE A C 1
ATOM 732 O O . ILE A 1 95 ? -5.920 4.745 -1.345 1.00 95.19 95 ILE A O 1
ATOM 736 N N . GLU A 1 96 ? -5.503 6.943 -1.475 1.00 93.81 96 GLU A N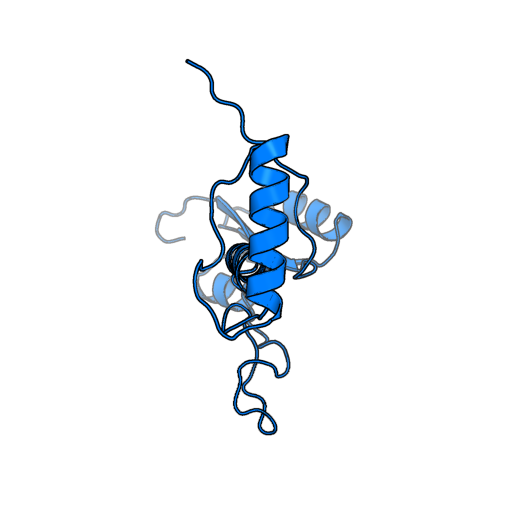 1
ATOM 737 C CA . GLU A 1 96 ? -5.161 6.928 -2.894 1.00 93.81 96 GLU A CA 1
ATOM 738 C C . GLU A 1 96 ? -3.956 5.992 -3.159 1.00 93.81 96 GLU A C 1
ATOM 740 O O . GLU A 1 96 ? -2.870 6.242 -2.623 1.00 93.81 96 GLU A O 1
ATOM 745 N N . PRO A 1 97 ? -4.091 4.956 -4.013 1.00 92.25 97 PRO A N 1
ATOM 746 C CA . PRO A 1 97 ? -3.060 3.935 -4.214 1.00 92.25 97 PRO A CA 1
ATOM 747 C C . PRO A 1 97 ? -1.678 4.462 -4.620 1.00 92.25 97 PRO A C 1
ATOM 749 O O . PRO A 1 97 ? -0.655 3.892 -4.241 1.00 92.25 97 PRO A O 1
ATOM 752 N N . HIS A 1 98 ? -1.622 5.540 -5.409 1.00 92.50 98 HIS A N 1
ATOM 753 C CA . HIS A 1 98 ? -0.376 6.043 -6.011 1.00 92.50 98 HIS A CA 1
ATOM 754 C C . HIS A 1 98 ? 0.127 7.340 -5.376 1.00 92.50 98 HIS A C 1
ATOM 756 O O . HIS A 1 98 ? 1.084 7.941 -5.872 1.00 92.50 98 HIS A O 1
ATOM 762 N N . ARG A 1 99 ? -0.464 7.750 -4.249 1.00 90.44 99 ARG A N 1
ATOM 763 C CA . ARG A 1 99 ? 0.036 8.868 -3.454 1.00 90.44 99 ARG A CA 1
ATOM 764 C C . ARG A 1 99 ? 1.125 8.379 -2.512 1.00 90.44 99 ARG A C 1
ATOM 766 O O . ARG A 1 99 ? 0.874 7.638 -1.566 1.00 90.44 99 ARG A O 1
ATOM 773 N N . TYR A 1 100 ? 2.350 8.824 -2.759 1.00 85.75 100 TYR A N 1
ATOM 774 C CA . TYR A 1 100 ? 3.490 8.479 -1.918 1.00 85.75 100 TYR A CA 1
ATOM 775 C C . TYR A 1 100 ? 3.780 9.568 -0.889 1.00 85.75 100 TYR A C 1
ATOM 777 O O . TYR A 1 100 ? 3.495 10.746 -1.106 1.00 85.75 100 TYR A O 1
ATOM 785 N N . GLY A 1 101 ? 4.383 9.157 0.227 1.00 86.06 101 GLY A N 1
ATOM 786 C CA . GLY A 1 101 ? 4.926 10.087 1.209 1.00 86.06 101 GLY A CA 1
ATOM 787 C C . GLY A 1 101 ? 6.042 10.968 0.628 1.00 86.06 101 GLY A C 1
ATOM 788 O O . GLY A 1 101 ? 6.547 10.695 -0.470 1.00 86.06 101 GLY A O 1
ATOM 789 N N . PRO A 1 102 ? 6.441 12.014 1.370 1.00 89.38 102 PRO A N 1
ATOM 790 C CA . PRO A 1 102 ? 7.524 12.904 0.968 1.00 89.38 102 PRO A CA 1
ATOM 791 C C . PRO A 1 102 ? 8.835 12.142 0.725 1.00 89.38 102 PRO A C 1
ATOM 793 O O . PRO A 1 102 ? 9.025 11.018 1.197 1.00 89.38 102 PRO A O 1
ATOM 796 N N . SER A 1 103 ? 9.742 12.760 -0.036 1.00 84.50 103 SER A N 1
ATOM 797 C CA . SER A 1 103 ? 11.089 12.221 -0.253 1.00 84.50 103 SER A CA 1
ATOM 798 C C . SER A 1 103 ? 11.816 12.043 1.081 1.00 84.50 103 SER A C 1
ATOM 800 O O . SER A 1 103 ? 11.710 12.899 1.955 1.00 84.50 103 SER A O 1
ATOM 802 N N . SER A 1 104 ? 12.583 10.959 1.221 1.00 87.06 104 SER A N 1
ATOM 803 C CA . SER A 1 104 ? 13.528 10.809 2.334 1.00 87.06 104 SER A CA 1
ATOM 804 C C . SER A 1 104 ? 14.793 11.648 2.142 1.00 87.06 104 SER A C 1
ATOM 806 O O . SER A 1 104 ? 15.593 11.735 3.063 1.00 87.06 104 SER A O 1
ATOM 808 N N . GLU A 1 105 ? 15.005 12.198 0.939 1.00 87.25 105 GLU A N 1
ATOM 809 C CA . GLU A 1 105 ? 16.246 12.867 0.510 1.00 87.25 105 GLU A CA 1
ATOM 810 C C . GLU A 1 105 ? 17.498 11.972 0.584 1.00 87.25 105 GLU A C 1
ATOM 812 O O . GLU A 1 105 ? 18.623 12.431 0.394 1.00 87.25 105 GLU A O 1
ATOM 817 N N . VAL A 1 106 ? 17.301 10.667 0.798 1.00 88.75 106 VAL A N 1
ATOM 818 C CA . VAL A 1 106 ? 18.363 9.663 0.847 1.00 88.75 106 VAL A CA 1
ATOM 819 C C . VAL A 1 106 ? 18.541 9.037 -0.531 1.00 88.75 106 VAL A C 1
ATOM 821 O O . VAL A 1 106 ? 17.573 8.643 -1.185 1.00 88.75 106 VAL A O 1
ATOM 824 N N . TRP A 1 107 ? 19.799 8.905 -0.958 1.00 90.94 107 TRP A N 1
ATOM 825 C CA . TRP A 1 107 ? 20.145 8.176 -2.173 1.00 90.94 107 TRP A CA 1
ATOM 826 C C . TRP A 1 107 ? 19.775 6.697 -2.042 1.00 90.94 107 TRP A C 1
ATOM 828 O O . TRP A 1 107 ? 20.193 6.020 -1.102 1.00 90.94 107 TRP A O 1
ATOM 838 N N . TRP A 1 108 ? 19.016 6.187 -3.011 1.00 89.50 108 TRP A N 1
ATOM 839 C CA . TRP A 1 108 ? 18.616 4.786 -3.038 1.00 89.50 108 TRP A CA 1
ATOM 840 C C . TRP A 1 108 ? 19.345 4.030 -4.147 1.00 89.50 108 TRP A C 1
ATOM 842 O O . TRP A 1 108 ? 18.920 4.043 -5.307 1.00 89.50 108 TRP A O 1
ATOM 852 N N . ASP A 1 109 ? 20.433 3.357 -3.766 1.00 92.88 109 ASP A N 1
ATOM 853 C CA . ASP A 1 109 ? 21.339 2.639 -4.671 1.00 92.88 109 ASP A CA 1
ATOM 854 C C . ASP A 1 109 ? 20.778 1.270 -5.096 1.00 92.88 109 ASP A C 1
ATOM 856 O O . ASP A 1 109 ? 21.292 0.207 -4.757 1.00 92.88 109 ASP A O 1
ATOM 860 N N . VAL A 1 110 ? 19.644 1.299 -5.797 1.00 94.69 110 VAL A N 1
ATOM 861 C CA . VAL A 1 110 ? 19.020 0.115 -6.396 1.00 94.69 110 VAL A CA 1
ATOM 862 C C . VAL A 1 110 ? 19.004 0.305 -7.900 1.00 94.69 110 VAL A C 1
ATOM 864 O O . VAL A 1 110 ? 18.183 1.042 -8.439 1.00 94.69 110 VAL A O 1
ATOM 867 N N . ALA A 1 111 ? 19.931 -0.358 -8.571 1.00 95.69 111 ALA A N 1
ATOM 868 C CA . ALA A 1 111 ? 20.091 -0.288 -10.009 1.00 95.69 111 ALA A CA 1
ATOM 869 C C . ALA A 1 111 ? 18.939 -0.985 -10.768 1.00 95.69 111 ALA A C 1
ATOM 871 O O . ALA A 1 111 ? 18.564 -2.108 -10.424 1.00 95.69 111 ALA A O 1
ATOM 872 N N . PRO A 1 112 ? 18.424 -0.379 -11.852 1.00 97.12 112 PRO A N 1
ATOM 873 C CA . PRO A 1 112 ? 17.749 -1.100 -12.931 1.00 97.12 112 PRO A CA 1
ATOM 874 C C . PRO A 1 112 ? 18.666 -2.162 -13.550 1.00 97.12 112 PRO A C 1
ATOM 876 O O . PRO A 1 112 ? 19.894 -2.034 -13.484 1.00 97.12 112 PRO A O 1
ATOM 879 N N . ALA A 1 113 ? 18.072 -3.176 -14.186 1.00 96.31 113 ALA A N 1
ATOM 880 C CA . ALA A 1 113 ? 18.824 -4.232 -14.863 1.00 96.31 113 ALA A CA 1
ATOM 881 C C . ALA A 1 113 ? 19.786 -3.644 -15.910 1.00 96.31 113 ALA A C 1
ATOM 883 O O . ALA A 1 113 ? 19.394 -2.805 -16.719 1.00 96.31 113 ALA A O 1
ATOM 884 N N . GLU A 1 114 ? 21.040 -4.097 -15.891 1.00 95.62 114 GLU A N 1
ATOM 885 C CA . GLU A 1 114 ? 22.086 -3.613 -16.799 1.00 95.62 114 GLU A CA 1
ATOM 886 C C . GLU A 1 114 ? 21.852 -4.062 -18.247 1.00 95.62 114 GLU A C 1
ATOM 888 O O . GLU A 1 114 ? 22.047 -3.286 -19.179 1.00 95.62 114 GLU A O 1
ATOM 893 N N . VAL A 1 115 ? 21.378 -5.298 -18.435 1.00 96.62 115 VAL A N 1
ATOM 894 C CA . VAL A 1 115 ? 21.055 -5.871 -19.746 1.00 96.62 115 VAL A CA 1
ATOM 895 C C . VAL A 1 115 ? 19.566 -6.189 -19.797 1.00 96.62 115 VAL A C 1
ATOM 897 O O . VAL A 1 115 ? 19.051 -6.948 -18.978 1.00 96.62 115 VAL A O 1
ATOM 900 N N . THR A 1 116 ? 18.865 -5.601 -20.763 1.00 95.88 116 THR A N 1
ATOM 901 C CA . THR A 1 116 ? 17.419 -5.775 -20.943 1.00 95.88 116 THR A CA 1
ATOM 902 C C . THR A 1 116 ? 16.992 -5.382 -22.353 1.00 95.88 116 THR A C 1
ATOM 904 O O . THR A 1 116 ? 17.561 -4.470 -22.957 1.00 95.88 116 THR A O 1
ATOM 907 N N . THR A 1 117 ? 15.967 -6.053 -22.873 1.00 96.00 117 THR A N 1
ATOM 908 C CA . THR A 1 117 ? 15.305 -5.700 -24.139 1.00 96.00 117 THR A CA 1
ATOM 909 C C . THR A 1 117 ? 14.127 -4.741 -23.938 1.00 96.00 117 THR A C 1
ATOM 911 O O . THR A 1 117 ? 13.529 -4.300 -24.916 1.00 96.00 117 THR A O 1
ATOM 914 N N . ILE A 1 118 ? 13.767 -4.430 -22.687 1.00 95.50 118 ILE A N 1
ATOM 915 C CA . ILE A 1 118 ? 12.640 -3.558 -22.335 1.00 95.50 118 ILE A CA 1
ATOM 916 C C . ILE A 1 118 ? 13.107 -2.100 -22.370 1.00 95.50 118 ILE A C 1
ATOM 918 O O . ILE A 1 118 ? 13.963 -1.695 -21.579 1.00 95.50 118 ILE A O 1
ATOM 922 N N . LYS A 1 119 ? 12.523 -1.299 -23.267 1.00 95.94 119 LYS A N 1
ATOM 923 C CA . LYS A 1 119 ? 12.902 0.105 -23.488 1.00 95.94 119 LYS A CA 1
ATOM 924 C C . LYS A 1 119 ? 12.761 0.952 -22.221 1.00 95.94 119 LYS A C 1
ATOM 926 O O . LYS A 1 119 ? 13.637 1.751 -21.910 1.00 95.94 119 LYS A O 1
ATOM 931 N N . GLU A 1 120 ? 11.688 0.757 -21.466 1.00 95.94 120 GLU A N 1
ATOM 932 C CA . GLU A 1 120 ? 11.414 1.489 -20.229 1.00 95.94 120 GLU A CA 1
ATOM 933 C C . GLU A 1 120 ? 12.486 1.216 -19.166 1.00 95.94 120 GLU A C 1
ATOM 935 O O . GLU A 1 120 ? 12.895 2.123 -18.445 1.00 95.94 120 GLU A O 1
ATOM 940 N N . THR A 1 121 ? 13.006 -0.014 -19.112 1.00 97.25 121 THR A N 1
ATOM 941 C CA . THR A 1 121 ? 14.084 -0.377 -18.186 1.00 97.25 121 THR A CA 1
ATOM 942 C C . THR A 1 121 ? 15.413 0.255 -18.608 1.00 97.25 121 THR A C 1
ATOM 944 O O . THR A 1 121 ? 16.162 0.717 -17.751 1.00 97.25 121 THR A O 1
ATOM 947 N N . GLN A 1 122 ? 15.698 0.336 -19.913 1.00 97.25 122 GLN A N 1
ATOM 948 C CA . GLN A 1 122 ? 16.890 1.022 -20.433 1.00 97.25 122 GLN A CA 1
ATOM 949 C C . GLN A 1 122 ? 16.872 2.520 -20.091 1.00 97.25 122 GLN A C 1
ATOM 951 O O . GLN A 1 122 ? 17.884 3.063 -19.652 1.00 97.25 122 GLN A O 1
ATOM 956 N N . LEU A 1 123 ? 15.712 3.173 -20.226 1.00 96.38 123 LEU A N 1
ATOM 957 C CA . LEU A 1 123 ? 15.534 4.575 -19.837 1.00 96.38 123 LEU A CA 1
ATOM 958 C C . LEU A 1 123 ? 15.716 4.768 -18.327 1.00 96.38 123 LEU A C 1
ATOM 960 O O . LEU A 1 123 ? 16.473 5.643 -17.911 1.00 96.38 123 LEU A O 1
ATOM 964 N N . ALA A 1 124 ? 15.100 3.909 -17.508 1.00 96.31 124 ALA A N 1
ATOM 965 C CA . ALA A 1 124 ? 15.277 3.943 -16.058 1.00 96.31 124 ALA A CA 1
ATOM 966 C C . ALA A 1 124 ? 16.749 3.743 -15.656 1.00 96.31 124 ALA A C 1
ATOM 968 O O . ALA A 1 124 ? 17.231 4.388 -14.726 1.00 96.31 124 ALA A O 1
ATOM 969 N N . ARG A 1 125 ? 17.483 2.863 -16.357 1.00 96.94 125 ARG A N 1
ATOM 970 C CA . ARG A 1 125 ? 18.923 2.638 -16.146 1.00 96.94 125 ARG A CA 1
ATOM 971 C C . ARG A 1 125 ? 19.728 3.899 -16.431 1.00 96.94 125 ARG A C 1
ATOM 973 O O . ARG A 1 125 ? 20.567 4.260 -15.611 1.00 96.94 125 ARG A O 1
ATOM 980 N N . GLN A 1 126 ? 19.469 4.559 -17.557 1.00 96.38 126 GLN A N 1
ATOM 981 C CA . GLN A 1 126 ? 20.138 5.809 -17.904 1.00 96.38 126 GLN A CA 1
ATOM 982 C C . GLN A 1 126 ? 19.884 6.884 -16.835 1.00 96.38 126 GLN A C 1
ATOM 984 O O . GLN A 1 126 ? 20.836 7.463 -16.316 1.00 96.38 126 GLN A O 1
ATOM 989 N N . GLU A 1 127 ? 18.623 7.091 -16.444 1.00 95.44 127 GLU A N 1
ATOM 990 C CA . GLU A 1 127 ? 18.258 8.048 -15.393 1.00 95.44 127 GLU A CA 1
ATOM 991 C C . GLU A 1 127 ? 18.935 7.711 -14.054 1.00 95.44 127 GLU A C 1
ATOM 993 O O . GLU A 1 127 ? 19.445 8.593 -13.360 1.00 95.44 127 GLU A O 1
ATOM 998 N N . PHE A 1 128 ? 18.975 6.427 -13.688 1.00 95.88 128 PHE A N 1
ATOM 999 C CA . PHE A 1 128 ? 19.655 5.966 -12.483 1.00 95.88 128 PHE A CA 1
ATOM 1000 C C . PHE A 1 128 ? 21.146 6.314 -12.499 1.00 95.88 128 PHE A C 1
ATOM 1002 O O . PHE A 1 128 ? 21.641 6.824 -11.499 1.00 95.88 128 PHE A O 1
ATOM 1009 N N . GLU A 1 129 ? 21.852 6.078 -13.605 1.00 96.50 129 GLU A N 1
ATOM 1010 C CA . GLU A 1 129 ? 23.282 6.387 -13.729 1.00 96.50 129 GLU A CA 1
ATOM 1011 C C . GLU A 1 129 ? 23.560 7.893 -13.646 1.00 96.50 129 GLU A C 1
ATOM 1013 O O . GLU A 1 129 ? 24.463 8.327 -12.923 1.00 96.50 129 GLU A O 1
ATOM 1018 N N . GLU A 1 130 ? 22.735 8.706 -14.308 1.00 95.94 130 GLU A N 1
ATOM 1019 C CA . GLU A 1 130 ? 22.8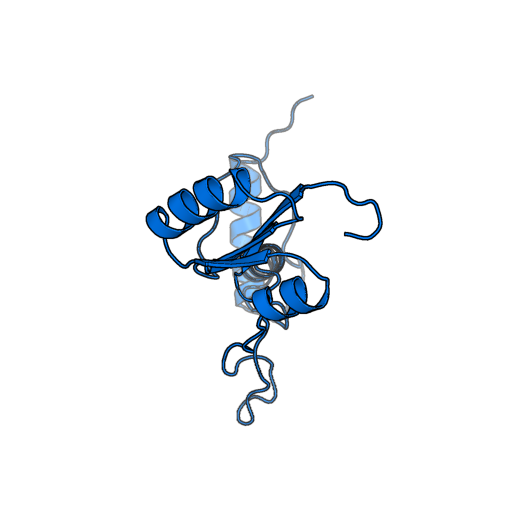16 10.165 -14.225 1.00 95.94 130 GLU A CA 1
ATOM 1020 C C . GLU A 1 130 ? 22.576 10.670 -12.797 1.00 95.94 130 GLU A C 1
ATOM 1022 O O . GLU A 1 130 ? 23.296 11.545 -12.309 1.00 95.94 130 GLU A O 1
ATOM 1027 N N . ASN A 1 131 ? 21.574 10.119 -12.109 1.00 94.56 131 ASN A N 1
ATOM 1028 C CA . ASN A 1 131 ? 21.260 10.481 -10.732 1.00 94.56 131 ASN A CA 1
ATOM 1029 C C . ASN A 1 131 ? 22.319 9.971 -9.754 1.00 94.56 131 ASN A C 1
ATOM 1031 O O . ASN A 1 131 ? 22.661 10.688 -8.819 1.00 94.56 131 ASN A O 1
ATOM 1035 N N . ARG A 1 132 ? 22.891 8.787 -9.986 1.00 95.00 132 ARG A N 1
ATOM 1036 C CA . ARG A 1 132 ? 23.974 8.228 -9.174 1.00 95.00 132 ARG A CA 1
ATOM 1037 C C . ARG A 1 132 ? 25.185 9.151 -9.186 1.00 95.00 132 ARG A C 1
ATOM 1039 O O . ARG A 1 132 ? 25.657 9.533 -8.123 1.00 95.00 132 ARG A O 1
ATOM 1046 N N . ALA A 1 133 ? 25.609 9.601 -10.366 1.00 94.19 133 ALA A N 1
ATOM 1047 C CA . ALA A 1 133 ? 26.724 10.537 -10.508 1.00 94.19 133 ALA A CA 1
ATOM 1048 C C . ALA A 1 133 ? 26.491 11.894 -9.808 1.00 94.19 133 ALA A C 1
ATOM 1050 O O . ALA A 1 133 ? 27.451 12.545 -9.402 1.00 94.19 133 ALA A O 1
ATOM 1051 N N . LYS A 1 134 ? 25.230 12.332 -9.667 1.00 93.06 134 LYS A N 1
ATOM 1052 C CA . LYS A 1 134 ? 24.857 13.625 -9.059 1.00 93.06 134 LYS A CA 1
ATOM 1053 C C . LYS A 1 134 ? 24.585 13.543 -7.554 1.00 93.06 134 LYS A C 1
ATOM 1055 O O . LYS A 1 134 ? 24.882 14.487 -6.825 1.00 93.06 134 LYS A O 1
ATOM 1060 N N . LEU A 1 135 ? 23.940 12.467 -7.106 1.00 92.25 135 LEU A N 1
ATOM 1061 C CA . LEU A 1 135 ? 23.321 12.361 -5.782 1.00 92.25 135 LEU A CA 1
ATOM 1062 C C . LEU A 1 135 ? 24.065 11.409 -4.845 1.00 92.25 135 LEU A C 1
ATOM 1064 O O . LEU A 1 135 ? 23.970 11.582 -3.629 1.00 92.25 135 LEU A O 1
ATOM 1068 N N . GLN A 1 136 ? 24.789 10.414 -5.369 1.00 91.06 136 GLN A N 1
ATOM 1069 C CA . GLN A 1 136 ? 25.546 9.494 -4.526 1.00 91.06 136 GLN A CA 1
ATOM 1070 C C . GLN A 1 136 ? 26.715 10.236 -3.879 1.00 91.06 136 GLN A C 1
ATOM 1072 O O . GLN A 1 136 ? 27.563 10.820 -4.552 1.00 91.06 136 GLN A O 1
ATOM 1077 N N . ARG A 1 137 ? 26.764 10.202 -2.547 1.00 86.56 137 ARG A N 1
ATOM 1078 C CA . ARG A 1 137 ? 27.849 10.778 -1.752 1.00 86.56 137 ARG A CA 1
ATOM 1079 C C . ARG A 1 137 ? 28.589 9.655 -1.044 1.00 86.56 137 ARG A C 1
ATOM 1081 O O . ARG A 1 137 ? 27.968 8.844 -0.361 1.00 86.56 137 ARG A O 1
ATOM 1088 N N . TYR A 1 138 ? 29.907 9.627 -1.194 1.00 82.25 138 TYR A N 1
ATOM 1089 C CA . TYR A 1 138 ? 30.775 8.773 -0.393 1.00 82.25 138 TYR A CA 1
ATOM 1090 C C . TYR A 1 138 ? 31.232 9.566 0.828 1.00 82.25 138 TYR A C 1
ATOM 1092 O O . TYR A 1 138 ? 31.812 10.641 0.690 1.00 82.25 138 TYR A O 1
ATOM 1100 N N . HIS A 1 139 ? 30.948 9.042 2.015 1.00 80.50 139 HIS A N 1
ATOM 1101 C CA . HIS A 1 139 ? 31.467 9.559 3.275 1.00 80.50 139 HIS A CA 1
ATOM 1102 C C . HIS A 1 139 ? 32.521 8.562 3.754 1.00 80.50 139 HIS A C 1
ATOM 1104 O O . HIS A 1 139 ? 32.167 7.482 4.226 1.00 80.50 139 HIS A O 1
ATOM 1110 N N . TYR A 1 140 ? 33.791 8.885 3.520 1.00 73.38 140 TYR A N 1
ATOM 1111 C CA . TYR A 1 140 ? 34.935 8.165 4.078 1.00 73.38 140 TYR A CA 1
ATOM 1112 C C . TYR A 1 140 ? 35.431 8.857 5.347 1.00 73.38 140 TYR A C 1
ATOM 1114 O O . TYR A 1 140 ? 35.234 10.090 5.460 1.00 73.38 140 TYR A O 1
#

Radius of gyration: 20.41 Å; chains: 1; bounding box: 50×28×51 Å

Foldseek 3Di:
DVVLDADEAEAEDLQFQLVVQVVCCLQPVDDAPGGQADQDPVPRGRPHHRDDDDVQVVCVVVVAHEAEEADPVSVVVQVVVSVVDSHYYYYYYYDHNNDDDDDPLDDDPDAHDPDDPRPSNVVSNVVNVVCCVVRPDDDD

pLDDT: mean 95.02, std 3.93, range [73.38, 98.81]

Secondary structure (DSSP, 8-state):
-TT----EEEEEE-SB-HHHHHHHHHHTSS--S-B-BPPPTTTSSS-SSBP---HHHHHHHTTPEEEEE-SHHHHHHHHHHHHH-SS-EEEEEE--TT-PPPP-------PPPSS-S-HHHHHHHHHHHHHHHHH-----

Sequence (140 aa):
VQEGLKITVIVMNNHGFQIIRRLQMGRVGVSFGNEFRARSDATNRLEGEYVNIDFAKNAESMGAKPWNVSDPAGLTQALAEARQETQSCVIVVEIEPHRYGPSSEVWWDVAPAEVTTIKETQLARQEFEENRAKLQRYHY